Protein AF-A0A327J481-F1 (afdb_monomer)

Secondary structure (DSSP, 8-state):
-HHHHHHHHHHHHHHHHHHHHHHHHHHTT-HHHHHHHHHHHHHHHHHHHHHHTTSPPPHHHHHHHHHHHHHHHHHHHHHHHHHHHHHHHHHHHHHHHHHHHHHHHHHSS--S-----------

Radius of gyration: 28.64 Å; Cα contacts (8 Å, |Δi|>4): 58; chains: 1; bounding box: 60×26×95 Å

Foldseek 3Di:
DVVLLVVLVVLLVVLLVLLVVLQVCVVVVVVVVSVVSVVVSVVSVVVSVVSPVPDDDDPVSVVVVVVSVVSSVVSVVVSVVSVVVVVVVVVVVVVVVVVVVVVCVVVVPDPPPPPDPPPPDDD

Solvent-accessible surface area (backbone atoms only — not comparable to full-atom values): 7007 Å² total; per-residue (Å²): 112,69,71,60,54,53,50,46,55,49,46,54,52,48,43,39,52,41,53,54,49,28,43,55,23,54,76,67,70,37,55,69,60,22,51,52,39,50,56,51,37,53,54,46,52,52,50,43,54,57,56,56,73,71,56,88,74,53,74,69,55,48,56,58,49,46,55,56,50,53,53,33,53,53,52,50,53,52,43,52,50,54,53,49,54,52,50,52,52,50,52,51,53,52,52,51,50,53,53,49,49,55,50,50,59,63,71,70,65,74,87,64,82,76,77,75,78,75,79,84,82,80,133

Sequence (123 aa):
MTKQFDQLKMLYKQVLATSVEVKKFIEKENYDEALSRETHKAQLISKINIVKNSFDLTDFEQSTLRKIVEDIQKQEMENISTVKDLKDDTALKLKALKAKSKITNKYSGDTEPQEGSILDFNE

Nearest PDB structures (foldseek):
  5gna-assembly1_A  TM=8.361E-01  e=3.978E-01  Salmonella enterica subsp. enterica serovar Typhimurium str. LT2
  3a7m-assembly1_A  TM=7.358E-01  e=2.588E-01  Salmonella enterica subsp. enterica serovar Typhimurium
  6ch2-assembly2_E  TM=7.623E-01  e=4.498E-01  Salmonella enterica subsp. enterica serovar Typhimurium str. LT2
  6ch2-assembly1_D  TM=7.711E-01  e=6.502E-01  Salmonella enterica subsp. enterica serovar Typhimurium str. LT2
  2mey-assembly1_A  TM=5.513E-01  e=5.934E+00  Blomia tropicalis

pLDDT: mean 86.48, std 15.71, range [39.88, 97.25]

Mean predicted aligned error: 9.54 Å

Structure (mmCIF, N/CA/C/O backbone):
data_AF-A0A327J481-F1
#
_entry.id   AF-A0A327J481-F1
#
loop_
_atom_site.group_PDB
_atom_site.id
_atom_site.type_symbol
_atom_site.label_atom_id
_atom_site.label_alt_id
_atom_site.label_comp_id
_atom_site.label_asym_id
_atom_site.label_entity_id
_atom_site.label_seq_id
_atom_site.pdbx_PDB_ins_code
_atom_site.Cartn_x
_atom_site.Cartn_y
_atom_site.Cartn_z
_atom_site.occupancy
_atom_site.B_iso_or_equiv
_atom_site.auth_seq_id
_atom_site.auth_comp_id
_atom_site.auth_asym_id
_atom_site.auth_atom_id
_atom_site.pdbx_PDB_model_num
ATOM 1 N N . MET A 1 1 ? -18.072 -2.595 25.364 1.00 56.34 1 MET A N 1
ATOM 2 C CA . MET A 1 1 ? -18.061 -1.844 24.093 1.00 56.34 1 MET A CA 1
ATOM 3 C C . MET A 1 1 ? -16.727 -1.152 23.823 1.00 56.34 1 MET A C 1
ATOM 5 O O . MET A 1 1 ? -16.130 -1.471 22.807 1.00 56.34 1 MET A O 1
ATOM 9 N N . THR A 1 2 ? -16.175 -0.331 24.728 1.00 65.25 2 THR A N 1
ATOM 10 C CA . THR A 1 2 ? -14.902 0.408 24.508 1.00 65.25 2 THR A CA 1
ATOM 11 C C . THR A 1 2 ? -13.724 -0.459 24.046 1.00 65.25 2 THR A C 1
ATOM 13 O O . THR A 1 2 ? -13.054 -0.110 23.084 1.00 65.25 2 THR A O 1
ATOM 16 N N . LYS A 1 3 ? -13.528 -1.648 24.633 1.00 84.12 3 LYS A N 1
ATOM 17 C CA . LYS A 1 3 ? -12.407 -2.539 24.268 1.00 84.12 3 LYS A CA 1
ATOM 18 C C . LYS A 1 3 ? -12.423 -3.016 22.806 1.00 84.12 3 LYS A C 1
ATOM 20 O O . LYS A 1 3 ? -11.359 -3.147 22.211 1.00 84.12 3 LYS A O 1
ATOM 25 N N . GLN A 1 4 ? -13.600 -3.284 22.234 1.00 87.81 4 GLN A N 1
ATOM 26 C CA . GLN A 1 4 ? -13.720 -3.755 20.845 1.00 87.81 4 GLN A CA 1
ATOM 27 C C . GLN A 1 4 ? -13.465 -2.616 19.856 1.00 87.81 4 GLN A C 1
ATOM 29 O O . GLN A 1 4 ? -12.744 -2.798 18.876 1.00 87.81 4 GLN A O 1
ATOM 34 N N . PHE A 1 5 ? -13.991 -1.424 20.149 1.00 90.75 5 PHE A N 1
ATOM 35 C CA . PHE A 1 5 ? -13.718 -0.229 19.360 1.00 90.75 5 PHE A CA 1
ATOM 36 C C . PHE A 1 5 ? -12.237 0.173 19.412 1.00 90.75 5 PHE A C 1
ATOM 38 O O . PHE A 1 5 ? -11.637 0.438 18.370 1.00 90.75 5 PHE A O 1
ATOM 45 N N . ASP A 1 6 ? -11.614 0.139 20.593 1.00 91.25 6 ASP A N 1
ATOM 46 C CA . ASP A 1 6 ? -10.183 0.417 20.753 1.00 91.25 6 ASP A CA 1
ATOM 47 C C . ASP A 1 6 ? -9.321 -0.580 19.969 1.00 91.25 6 ASP A C 1
ATOM 49 O O . ASP A 1 6 ? -8.372 -0.185 19.286 1.00 91.25 6 ASP A O 1
ATOM 53 N N . GLN A 1 7 ? -9.686 -1.866 19.999 1.00 92.81 7 GLN A N 1
ATOM 54 C CA . GLN A 1 7 ? -9.032 -2.898 19.199 1.00 92.81 7 GLN A CA 1
ATOM 55 C C . GLN A 1 7 ? -9.183 -2.630 17.697 1.00 92.81 7 GLN A C 1
ATOM 57 O O . GLN A 1 7 ? -8.202 -2.708 16.957 1.00 92.81 7 GLN A O 1
ATOM 62 N N . LEU A 1 8 ? -10.385 -2.279 17.237 1.00 93.62 8 LEU A N 1
ATOM 63 C CA . LEU A 1 8 ? -10.635 -1.956 15.834 1.00 93.62 8 LEU A CA 1
ATOM 64 C C . LEU A 1 8 ? -9.797 -0.750 15.391 1.00 93.62 8 LEU A C 1
ATOM 66 O O . LEU A 1 8 ? -9.104 -0.802 14.376 1.00 93.62 8 LEU A O 1
ATOM 70 N N . LYS A 1 9 ? -9.782 0.313 16.198 1.00 94.12 9 LYS A N 1
ATOM 71 C CA . LYS A 1 9 ? -8.972 1.514 15.969 1.00 94.12 9 LYS A CA 1
ATOM 72 C C . LYS A 1 9 ? -7.477 1.196 15.910 1.00 94.12 9 LYS A C 1
ATOM 74 O O . LYS A 1 9 ? -6.769 1.750 15.069 1.00 94.12 9 LYS A O 1
ATOM 79 N N . MET A 1 10 ? -6.992 0.309 16.777 1.00 95.44 10 MET A N 1
ATOM 80 C CA . MET A 1 10 ? -5.606 -0.156 16.757 1.00 95.44 10 MET A CA 1
ATOM 81 C C . MET A 1 10 ? -5.280 -0.899 15.457 1.00 95.44 10 MET A C 1
ATOM 83 O O . MET A 1 10 ? -4.259 -0.602 14.842 1.00 95.44 10 MET A O 1
ATOM 87 N N . LEU A 1 11 ? -6.157 -1.798 15.000 1.00 96.19 11 LEU A N 1
ATOM 88 C CA . LEU A 1 11 ? -5.966 -2.525 13.741 1.00 96.19 11 LEU A CA 1
ATOM 89 C C . LEU A 1 11 ? -5.910 -1.578 12.533 1.00 96.19 11 LEU A C 1
ATOM 91 O O . LEU A 1 11 ? -5.020 -1.713 11.697 1.00 96.19 11 LEU A O 1
ATOM 95 N N . TYR A 1 12 ? -6.793 -0.577 12.459 1.00 96.38 12 TYR A N 1
ATOM 96 C CA . TYR A 1 12 ? -6.738 0.434 11.395 1.00 96.38 12 TYR A CA 1
ATOM 97 C C . TYR A 1 12 ? -5.426 1.231 11.416 1.00 96.38 12 TYR A C 1
ATOM 99 O O . TYR A 1 12 ? -4.807 1.438 10.374 1.00 96.38 12 TYR A O 1
ATOM 107 N N . LYS A 1 13 ? -4.946 1.632 12.599 1.00 95.94 13 LYS A N 1
ATOM 108 C CA . LYS A 1 13 ? -3.640 2.301 12.724 1.00 95.94 13 LYS A CA 1
ATOM 109 C C . LYS A 1 13 ? -2.477 1.406 12.294 1.00 95.94 13 LYS A C 1
ATOM 111 O O . LYS A 1 13 ? -1.523 1.909 11.709 1.00 95.94 13 LYS A O 1
ATOM 116 N N . GLN A 1 14 ? -2.549 0.104 12.567 1.00 96.94 14 GLN A N 1
ATOM 117 C CA . GLN A 1 14 ? -1.549 -0.855 12.094 1.00 96.94 14 GLN A CA 1
ATOM 118 C C . GLN A 1 14 ? -1.556 -0.958 10.568 1.00 96.94 14 GLN A C 1
ATOM 120 O O . GLN A 1 14 ? -0.487 -0.911 9.976 1.00 96.94 14 GLN A O 1
ATOM 125 N N . VAL A 1 15 ? -2.731 -1.005 9.929 1.0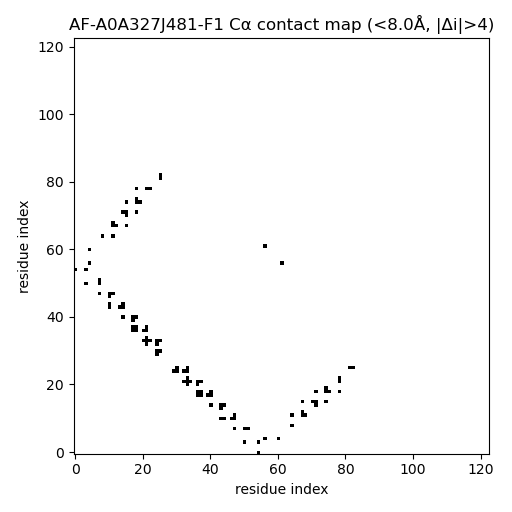0 97.25 15 VAL A N 1
ATOM 126 C CA . VAL A 1 15 ? -2.836 -0.979 8.457 1.00 97.25 15 VAL A CA 1
ATOM 127 C C . VAL A 1 15 ? -2.162 0.265 7.883 1.00 97.25 15 VAL A C 1
ATOM 129 O O . VAL A 1 15 ? -1.362 0.145 6.958 1.00 97.25 15 VAL A O 1
ATOM 132 N N . LEU A 1 16 ? -2.428 1.443 8.457 1.00 97.00 16 LEU A N 1
ATOM 133 C CA . LEU A 1 16 ? -1.779 2.684 8.032 1.00 97.00 16 LEU A CA 1
ATOM 134 C C . LEU A 1 16 ? -0.254 2.614 8.192 1.00 97.00 16 LEU A C 1
ATOM 136 O O . LEU A 1 16 ? 0.480 2.946 7.266 1.00 97.00 16 LEU A O 1
ATOM 140 N N . ALA A 1 17 ? 0.233 2.147 9.344 1.00 96.81 17 ALA A N 1
ATOM 141 C CA . ALA A 1 17 ? 1.666 2.006 9.591 1.00 96.81 17 ALA A CA 1
ATOM 142 C C . ALA A 1 17 ? 2.327 1.040 8.593 1.00 96.81 17 ALA A C 1
ATOM 144 O O . ALA A 1 17 ? 3.359 1.375 8.016 1.00 96.81 17 ALA A O 1
ATOM 145 N N . THR A 1 18 ? 1.705 -0.113 8.326 1.00 96.12 18 THR A N 1
ATOM 146 C CA . THR A 1 18 ? 2.185 -1.074 7.324 1.00 96.12 18 THR A CA 1
ATOM 147 C C . THR A 1 18 ? 2.169 -0.475 5.917 1.00 96.12 18 THR A C 1
ATOM 149 O O . THR A 1 18 ? 3.108 -0.692 5.161 1.00 96.12 18 THR A O 1
ATOM 152 N N . SER A 1 19 ? 1.167 0.335 5.568 1.00 95.81 19 SER A N 1
ATOM 153 C CA . SER A 1 19 ? 1.119 1.046 4.281 1.00 95.81 19 SER A CA 1
ATOM 154 C C . SER A 1 19 ? 2.285 2.033 4.108 1.00 95.81 19 SER A C 1
ATOM 156 O O . SER A 1 19 ? 2.916 2.089 3.050 1.00 95.81 19 SER A O 1
ATOM 158 N N . VAL A 1 20 ? 2.644 2.761 5.171 1.00 96.88 20 VAL A N 1
ATOM 159 C CA . VAL A 1 20 ? 3.831 3.634 5.193 1.00 96.88 20 VAL A CA 1
ATOM 160 C C . VAL A 1 20 ? 5.130 2.822 5.099 1.00 96.88 20 VAL A C 1
ATOM 162 O O . VAL A 1 20 ? 6.079 3.248 4.442 1.00 96.88 20 VAL A O 1
ATOM 165 N N . GLU A 1 21 ? 5.205 1.654 5.743 1.00 96.00 21 GLU A N 1
ATOM 166 C CA . GLU A 1 21 ? 6.358 0.749 5.623 1.00 96.00 21 GLU A CA 1
ATOM 167 C C . GLU A 1 21 ? 6.538 0.237 4.192 1.00 96.00 21 GLU A C 1
ATOM 169 O O . GLU A 1 21 ? 7.660 0.255 3.688 1.00 96.00 21 GLU A O 1
ATOM 174 N N . VAL A 1 22 ? 5.450 -0.151 3.518 1.00 96.00 22 VAL A N 1
ATOM 175 C CA . VAL A 1 22 ? 5.481 -0.577 2.110 1.00 96.00 22 VAL A CA 1
ATOM 176 C C . VAL A 1 22 ? 6.111 0.505 1.238 1.00 96.00 22 VAL A C 1
ATOM 178 O O . VAL A 1 22 ? 7.034 0.204 0.482 1.00 96.00 22 VAL A O 1
ATOM 181 N N . LYS A 1 23 ? 5.705 1.772 1.404 1.00 94.75 23 LYS A N 1
ATOM 182 C CA . LYS A 1 23 ? 6.316 2.901 0.685 1.00 94.75 23 LYS A CA 1
ATOM 183 C C . LYS A 1 23 ? 7.828 2.962 0.887 1.00 94.75 23 LYS A C 1
ATOM 185 O O . LYS A 1 23 ? 8.581 3.024 -0.078 1.00 94.75 23 LYS A O 1
ATOM 190 N N . LYS A 1 24 ? 8.279 2.873 2.142 1.00 95.50 24 LYS A N 1
ATOM 191 C CA . LYS A 1 24 ? 9.710 2.907 2.483 1.00 95.50 24 LYS A CA 1
ATOM 192 C C . LYS A 1 24 ? 10.488 1.748 1.863 1.00 95.50 24 LYS A C 1
ATOM 194 O O . LYS A 1 24 ? 11.658 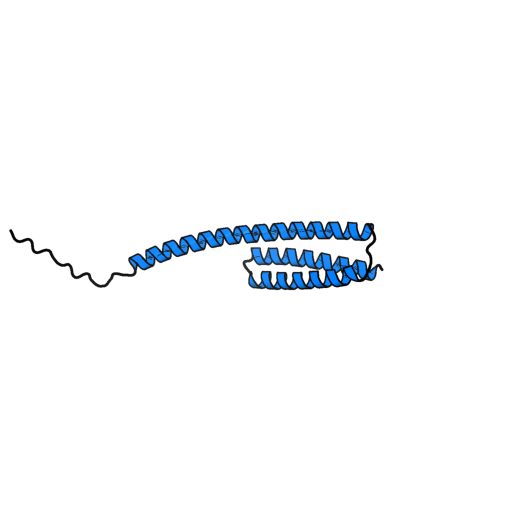1.921 1.537 1.00 95.50 24 LYS A O 1
ATOM 199 N N . PHE A 1 25 ? 9.888 0.564 1.741 1.00 96.75 25 PHE A N 1
ATOM 200 C CA . PHE A 1 25 ? 10.539 -0.574 1.089 1.00 96.75 25 PHE A CA 1
ATOM 201 C C . PHE A 1 25 ? 10.591 -0.418 -0.431 1.00 96.75 25 PHE A C 1
ATOM 203 O O . PHE A 1 25 ? 11.627 -0.725 -1.017 1.00 96.75 25 PHE A O 1
ATOM 210 N N . ILE A 1 26 ? 9.545 0.142 -1.048 1.00 93.44 26 ILE A N 1
ATOM 211 C CA . ILE A 1 26 ? 9.537 0.504 -2.473 1.00 93.44 26 ILE A CA 1
ATOM 212 C C . ILE A 1 26 ? 10.640 1.528 -2.777 1.00 93.44 26 ILE A C 1
ATOM 214 O O . ILE A 1 26 ? 11.409 1.332 -3.713 1.00 93.44 26 ILE A O 1
ATOM 218 N N . GLU A 1 27 ? 10.761 2.582 -1.965 1.00 92.62 27 GLU A N 1
ATOM 219 C CA . GLU A 1 27 ? 11.800 3.619 -2.108 1.00 92.62 27 GLU A CA 1
ATOM 220 C C . GLU A 1 27 ? 13.225 3.067 -1.942 1.00 9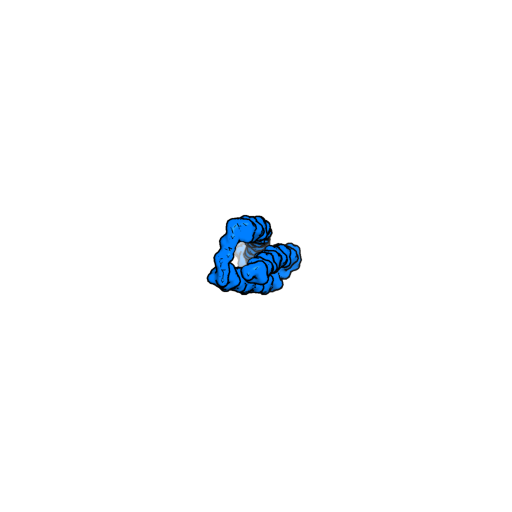2.62 27 GLU A C 1
ATOM 222 O O . GLU A 1 27 ? 14.173 3.611 -2.501 1.00 92.62 27 GLU A O 1
ATOM 227 N N . LYS A 1 28 ? 13.383 1.979 -1.182 1.00 95.44 28 LYS A N 1
ATOM 228 C CA . LYS A 1 28 ? 14.656 1.265 -0.999 1.00 95.44 28 LYS A CA 1
ATOM 229 C C . LYS A 1 28 ? 14.891 0.162 -2.035 1.00 95.44 28 LYS A C 1
ATOM 231 O O . LYS A 1 28 ? 15.839 -0.601 -1.873 1.00 95.44 28 LYS A O 1
ATOM 236 N N . GLU A 1 29 ? 14.008 0.029 -3.025 1.00 93.12 29 GLU A N 1
ATOM 237 C CA . GLU A 1 29 ? 14.017 -1.043 -4.032 1.00 93.12 29 GLU A CA 1
ATOM 238 C C . GLU A 1 29 ? 13.981 -2.467 -3.431 1.00 93.12 29 GLU A C 1
ATOM 240 O O . GLU A 1 29 ? 14.309 -3.451 -4.092 1.00 93.12 29 GLU A O 1
ATOM 245 N N . ASN A 1 30 ? 13.544 -2.612 -2.173 1.00 96.06 30 ASN A N 1
ATOM 246 C CA . ASN A 1 30 ? 13.382 -3.908 -1.516 1.00 96.06 30 ASN A CA 1
ATOM 247 C C . ASN A 1 30 ? 11.957 -4.431 -1.740 1.00 96.06 30 ASN A C 1
ATOM 249 O O . ASN A 1 30 ? 11.089 -4.357 -0.865 1.00 96.06 30 ASN A O 1
ATOM 253 N N . TYR A 1 31 ? 11.709 -4.926 -2.951 1.00 93.94 31 TYR A N 1
ATOM 254 C CA . TYR A 1 31 ? 10.374 -5.344 -3.379 1.00 93.94 31 TYR A CA 1
ATOM 255 C C . TYR A 1 31 ? 9.878 -6.621 -2.687 1.00 93.94 31 TYR A C 1
ATOM 257 O O . TYR A 1 31 ? 8.674 -6.754 -2.470 1.00 93.94 31 TYR A O 1
ATOM 265 N N . ASP A 1 32 ? 10.779 -7.519 -2.281 1.00 95.44 32 ASP A N 1
ATOM 266 C CA . ASP A 1 32 ? 10.414 -8.737 -1.544 1.00 95.44 32 ASP A CA 1
ATOM 267 C C . ASP A 1 32 ? 9.815 -8.394 -0.177 1.00 95.44 32 ASP A C 1
ATOM 269 O O . ASP A 1 32 ? 8.746 -8.888 0.196 1.00 95.44 32 ASP A O 1
ATOM 273 N N . GLU A 1 33 ? 10.455 -7.479 0.556 1.00 95.44 33 GLU A N 1
ATOM 274 C CA . GLU A 1 33 ? 9.928 -7.028 1.841 1.00 95.44 33 GLU A CA 1
ATOM 275 C C . GLU A 1 33 ? 8.652 -6.193 1.650 1.00 95.44 33 GLU A C 1
ATOM 277 O O . GLU A 1 33 ? 7.706 -6.345 2.421 1.00 95.44 33 GLU A O 1
ATOM 282 N N . ALA A 1 34 ? 8.555 -5.385 0.586 1.00 95.56 34 ALA A N 1
ATOM 283 C CA . ALA A 1 34 ? 7.315 -4.677 0.254 1.00 95.56 34 ALA A CA 1
ATOM 284 C C . ALA A 1 34 ? 6.135 -5.650 0.036 1.00 95.56 34 ALA A C 1
ATOM 286 O O . ALA A 1 34 ? 5.055 -5.443 0.591 1.00 95.56 34 ALA A O 1
ATOM 287 N N . LEU A 1 35 ? 6.345 -6.751 -0.697 1.00 95.19 35 LEU A N 1
ATOM 288 C CA . LEU A 1 35 ? 5.338 -7.799 -0.921 1.00 95.19 35 LEU A CA 1
ATOM 289 C C . LEU A 1 35 ? 4.964 -8.547 0.367 1.00 95.19 35 LEU A C 1
ATOM 291 O O . LEU A 1 35 ? 3.786 -8.838 0.609 1.00 95.19 35 LEU A O 1
ATOM 295 N N . SER A 1 36 ? 5.950 -8.836 1.218 1.00 96.31 36 SER A N 1
ATOM 296 C CA . SER A 1 36 ? 5.726 -9.432 2.541 1.00 96.31 36 SER A CA 1
ATOM 297 C C . SER A 1 36 ? 4.813 -8.545 3.400 1.00 96.31 36 SER A C 1
ATOM 299 O O . SER A 1 36 ? 3.823 -9.013 3.977 1.00 96.31 36 SER A O 1
ATOM 301 N N . ARG A 1 37 ? 5.071 -7.231 3.414 1.00 96.06 37 ARG A N 1
ATOM 302 C CA . ARG A 1 37 ? 4.261 -6.247 4.150 1.00 96.06 37 ARG A CA 1
ATOM 303 C C . ARG A 1 37 ? 2.862 -6.083 3.569 1.00 96.06 37 ARG A C 1
ATOM 305 O O . ARG A 1 37 ? 1.909 -6.008 4.341 1.00 96.06 37 ARG A O 1
ATOM 312 N N . GLU A 1 38 ? 2.706 -6.110 2.248 1.00 93.50 38 GLU A N 1
ATOM 313 C CA . GLU A 1 38 ? 1.384 -6.135 1.604 1.00 93.50 38 GLU A CA 1
ATOM 314 C C . GLU A 1 38 ? 0.563 -7.360 2.020 1.00 93.50 38 GLU A C 1
ATOM 316 O O . GLU A 1 38 ? -0.610 -7.250 2.388 1.00 93.50 38 GLU A O 1
ATOM 321 N N . THR A 1 39 ? 1.198 -8.532 2.065 1.00 95.69 39 THR A N 1
ATOM 322 C CA . THR A 1 39 ? 0.548 -9.763 2.532 1.00 95.69 39 THR A CA 1
ATOM 323 C C . THR A 1 39 ? 0.110 -9.632 3.992 1.00 95.69 39 THR A C 1
ATOM 325 O O . THR A 1 39 ? -1.016 -9.990 4.349 1.00 95.69 39 THR A O 1
ATOM 328 N N . HIS A 1 40 ? 0.962 -9.060 4.847 1.00 95.38 40 HIS A N 1
ATOM 329 C CA . HIS A 1 40 ? 0.604 -8.781 6.236 1.00 95.38 40 HIS A CA 1
ATOM 330 C C . HIS A 1 40 ? -0.561 -7.783 6.350 1.00 95.38 40 HIS A C 1
ATOM 332 O O . HIS A 1 40 ? -1.487 -7.991 7.138 1.00 95.38 40 HIS A O 1
ATOM 338 N N . LYS A 1 41 ? -0.577 -6.737 5.517 1.00 95.81 41 LYS A N 1
ATOM 339 C CA . LYS A 1 41 ? -1.661 -5.749 5.458 1.00 95.81 41 LYS A CA 1
ATOM 340 C C . LYS A 1 41 ? -3.002 -6.404 5.114 1.00 95.81 41 LYS A C 1
ATOM 342 O O . LYS A 1 41 ? -4.004 -6.123 5.773 1.00 95.81 41 LYS A O 1
ATOM 347 N N . ALA A 1 42 ? -3.025 -7.348 4.171 1.00 95.19 42 ALA A N 1
ATOM 348 C CA . ALA A 1 42 ? -4.225 -8.121 3.844 1.00 95.19 42 ALA A CA 1
ATOM 349 C C . ALA A 1 42 ? -4.743 -8.945 5.042 1.00 95.19 42 ALA A C 1
ATOM 351 O O . ALA A 1 42 ? -5.952 -9.003 5.291 1.00 95.19 42 ALA A O 1
ATOM 352 N N . GLN A 1 43 ? -3.843 -9.525 5.845 1.00 96.06 43 GLN A N 1
ATOM 353 C CA . GLN A 1 43 ? -4.220 -10.227 7.079 1.00 96.06 43 GLN A CA 1
ATOM 354 C C . GLN A 1 43 ? -4.831 -9.276 8.119 1.00 96.06 43 GLN A C 1
ATOM 356 O O . GLN A 1 43 ? -5.804 -9.638 8.784 1.00 96.06 43 GLN A O 1
ATOM 361 N N . LEU A 1 44 ? -4.291 -8.062 8.263 1.00 96.38 44 LEU A N 1
ATOM 362 C CA . LEU A 1 44 ? -4.850 -7.042 9.157 1.00 96.38 44 LEU A CA 1
ATOM 363 C C . LEU A 1 44 ? -6.256 -6.618 8.715 1.00 96.38 44 LEU A C 1
ATOM 365 O O . LEU A 1 44 ? -7.153 -6.547 9.551 1.00 96.38 44 LEU A O 1
ATOM 369 N N . ILE A 1 45 ? -6.479 -6.422 7.413 1.00 94.88 45 ILE A N 1
ATOM 370 C CA . ILE A 1 45 ? -7.804 -6.100 6.856 1.00 94.88 45 ILE A CA 1
ATOM 371 C C . ILE A 1 45 ? -8.809 -7.226 7.132 1.00 94.88 45 ILE A C 1
ATOM 373 O O . ILE A 1 45 ? -9.941 -6.965 7.538 1.00 94.88 45 ILE A O 1
ATOM 377 N N . SER A 1 46 ? -8.394 -8.486 6.989 1.00 95.06 46 SER A N 1
ATOM 378 C CA . SER A 1 46 ? -9.241 -9.631 7.342 1.00 95.06 46 SER A CA 1
ATOM 379 C C . SER A 1 46 ? -9.652 -9.604 8.823 1.00 95.06 46 SER A C 1
ATOM 381 O O . SER A 1 46 ? -10.834 -9.729 9.149 1.00 95.06 46 SER A O 1
ATOM 383 N N . LYS A 1 47 ? -8.705 -9.323 9.731 1.00 94.38 47 LYS A N 1
ATOM 384 C CA . LYS A 1 47 ? -8.992 -9.157 11.169 1.00 94.38 47 LYS A CA 1
ATOM 385 C C . LYS A 1 47 ? -9.941 -7.989 11.443 1.00 94.38 47 LYS A C 1
ATOM 387 O O . LYS A 1 47 ? -10.837 -8.128 12.271 1.00 94.38 47 LYS A O 1
ATOM 392 N N . ILE A 1 48 ? -9.772 -6.863 10.745 1.00 94.56 48 ILE A N 1
ATOM 393 C CA . ILE A 1 48 ? -10.673 -5.704 10.835 1.00 94.56 48 ILE A CA 1
ATOM 394 C C . ILE A 1 48 ? -12.102 -6.116 10.492 1.00 94.56 48 ILE A C 1
ATOM 396 O O . ILE A 1 48 ? -13.008 -5.791 11.252 1.00 94.56 48 ILE A O 1
ATOM 400 N N . ASN A 1 49 ? -12.307 -6.858 9.401 1.00 92.75 49 ASN A N 1
ATOM 401 C CA . ASN A 1 49 ? -13.642 -7.297 8.989 1.00 92.75 49 ASN A CA 1
ATOM 402 C C . ASN A 1 49 ? -14.307 -8.189 10.045 1.00 92.75 49 ASN A C 1
ATOM 404 O O . ASN A 1 49 ? -15.479 -7.997 10.357 1.00 92.75 49 ASN A O 1
ATOM 408 N N . ILE A 1 50 ? -13.553 -9.116 10.644 1.00 92.25 50 ILE A N 1
ATOM 409 C CA . ILE A 1 50 ? -14.057 -9.981 11.722 1.00 92.25 50 ILE A CA 1
ATOM 410 C C . ILE A 1 50 ? -14.482 -9.143 12.933 1.00 92.25 50 ILE A C 1
ATOM 412 O O . ILE A 1 50 ? -15.591 -9.298 13.438 1.00 92.25 50 ILE A O 1
ATOM 416 N N . VAL A 1 51 ? -13.613 -8.236 13.389 1.00 91.12 51 VAL A N 1
ATOM 417 C CA . VAL A 1 51 ? -13.883 -7.413 14.576 1.00 91.12 51 VAL A CA 1
ATOM 418 C C . VAL A 1 51 ? -15.042 -6.453 14.318 1.00 91.12 51 VAL A C 1
ATOM 420 O O . VAL A 1 51 ? -15.945 -6.365 15.144 1.00 91.12 51 VAL A O 1
ATOM 423 N N . LYS A 1 52 ? -15.073 -5.791 13.159 1.00 89.94 52 LYS A N 1
ATOM 424 C CA . LYS A 1 52 ? -16.140 -4.863 12.765 1.00 89.94 52 LYS A CA 1
ATOM 425 C C . LYS A 1 52 ? -17.515 -5.534 12.702 1.00 89.94 52 LYS A C 1
ATOM 427 O O . LYS A 1 52 ? -18.496 -4.902 13.053 1.00 89.94 52 LYS A O 1
ATOM 432 N N . ASN A 1 53 ? -17.587 -6.802 12.302 1.00 90.19 53 ASN A N 1
ATOM 433 C CA . ASN A 1 53 ? -18.848 -7.547 12.254 1.00 90.19 53 ASN A CA 1
ATOM 434 C C . ASN A 1 53 ? -19.299 -8.076 13.629 1.00 90.19 53 ASN A C 1
ATOM 436 O O . ASN A 1 53 ? -20.370 -8.668 13.727 1.00 90.19 53 ASN A O 1
ATOM 440 N N . SER A 1 54 ? -18.489 -7.913 14.683 1.00 89.69 54 SER A N 1
ATOM 441 C CA . SER A 1 54 ? -18.790 -8.446 16.021 1.00 89.69 54 SER A CA 1
ATOM 442 C C . SER A 1 54 ? -19.542 -7.472 16.935 1.00 89.69 54 SER A C 1
ATOM 444 O O . SER A 1 54 ? -19.916 -7.853 18.045 1.00 89.69 54 SER A O 1
ATOM 446 N N . PHE A 1 55 ? -19.736 -6.221 16.508 1.00 88.44 55 PHE A N 1
ATOM 447 C CA . PHE A 1 55 ? -20.451 -5.196 17.267 1.00 88.44 55 PHE A CA 1
ATOM 448 C C . PHE A 1 55 ? -20.904 -4.047 16.363 1.00 88.44 55 PHE A C 1
ATOM 450 O O . PHE A 1 55 ? -20.289 -3.776 15.332 1.00 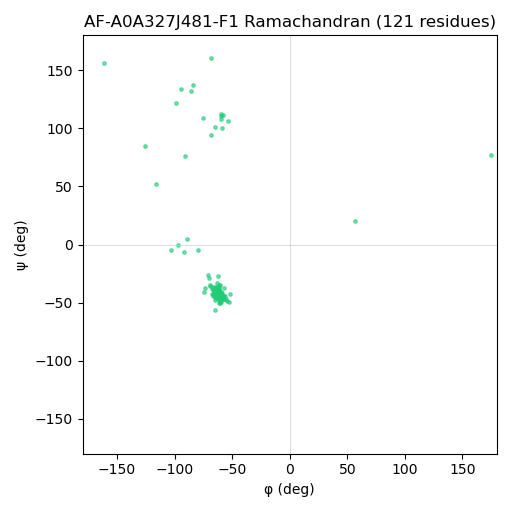88.44 55 PHE A O 1
ATOM 457 N N . ASP A 1 56 ? -21.942 -3.336 16.793 1.00 89.62 56 ASP A N 1
ATOM 458 C CA . ASP A 1 56 ? -22.413 -2.131 16.121 1.00 89.62 56 ASP A CA 1
ATOM 459 C C . ASP A 1 56 ? -21.619 -0.904 16.576 1.00 89.62 56 ASP A C 1
ATOM 461 O O . ASP A 1 56 ? -21.339 -0.717 17.762 1.00 89.62 56 ASP A O 1
ATOM 465 N N . LEU A 1 57 ? -21.262 -0.057 15.613 1.00 88.62 57 LEU A N 1
ATOM 466 C CA . LEU A 1 57 ? -20.53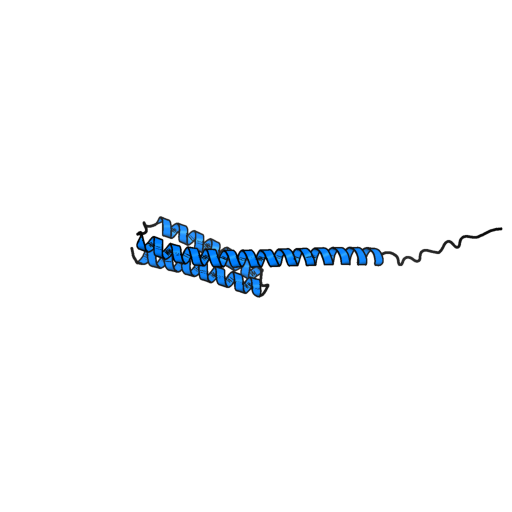9 1.190 15.845 1.00 88.62 57 LEU A CA 1
ATOM 467 C C . LEU A 1 57 ? -21.518 2.355 15.970 1.00 88.62 57 LEU A C 1
ATOM 469 O O . LEU A 1 57 ? -22.374 2.539 15.103 1.00 88.62 57 LEU A O 1
ATOM 473 N N . THR A 1 58 ? -21.317 3.199 16.977 1.00 90.69 58 THR A N 1
ATOM 474 C CA . THR A 1 58 ? -22.006 4.493 17.094 1.00 90.69 58 THR A CA 1
ATOM 475 C C . THR A 1 58 ? -21.556 5.476 16.005 1.00 90.69 58 THR A C 1
ATOM 477 O O . THR A 1 58 ? -20.459 5.354 15.455 1.00 90.69 58 THR A O 1
ATOM 480 N N . ASP A 1 59 ? -22.351 6.514 15.728 1.00 91.19 59 ASP A N 1
ATOM 481 C CA . ASP A 1 59 ? -22.013 7.534 14.718 1.00 91.19 59 ASP A CA 1
ATOM 482 C C . ASP A 1 59 ? -20.661 8.217 14.988 1.00 91.19 59 ASP A C 1
ATOM 484 O O . ASP A 1 59 ? -19.875 8.480 14.072 1.00 91.19 59 ASP A O 1
ATOM 488 N N . PHE A 1 60 ? -20.350 8.464 16.265 1.00 90.06 60 PHE A N 1
ATOM 489 C CA . PHE A 1 60 ? -19.070 9.037 16.681 1.00 90.06 60 PHE A CA 1
ATOM 490 C C . PHE A 1 60 ? -17.887 8.104 16.369 1.00 90.06 60 PHE A C 1
ATOM 492 O O . PHE A 1 60 ? -16.846 8.539 15.861 1.00 90.06 60 PHE A O 1
ATOM 499 N N . GLU A 1 61 ? -18.045 6.812 16.650 1.00 90.50 61 GLU A N 1
ATOM 500 C CA . GLU A 1 61 ? -17.037 5.786 16.383 1.00 90.50 61 GLU A CA 1
ATOM 501 C C . GLU A 1 61 ? -16.819 5.597 14.877 1.00 90.50 61 GLU A C 1
ATOM 503 O O . GLU A 1 61 ? -15.674 5.563 14.420 1.00 90.50 61 GLU A O 1
ATOM 508 N N . GLN A 1 62 ? -17.898 5.570 14.089 1.00 90.38 62 GLN A N 1
ATOM 509 C CA . GLN A 1 62 ? -17.829 5.508 12.627 1.00 90.38 62 GLN A CA 1
ATOM 510 C C . GLN A 1 62 ? -17.105 6.724 12.039 1.00 90.38 62 GLN A C 1
ATOM 512 O O . GLN A 1 62 ? -16.211 6.564 11.207 1.00 90.38 62 GLN A O 1
ATOM 517 N N . SER A 1 63 ? -17.435 7.934 12.504 1.00 91.94 63 SER A N 1
ATOM 518 C CA . SER A 1 63 ? -16.765 9.176 12.092 1.00 91.94 63 SER A CA 1
ATOM 519 C C . SER A 1 63 ? -15.267 9.154 12.413 1.00 91.94 63 SER A C 1
ATOM 521 O O . SER A 1 63 ? -14.431 9.524 11.586 1.00 91.94 63 SER A O 1
ATOM 523 N N . THR A 1 64 ? -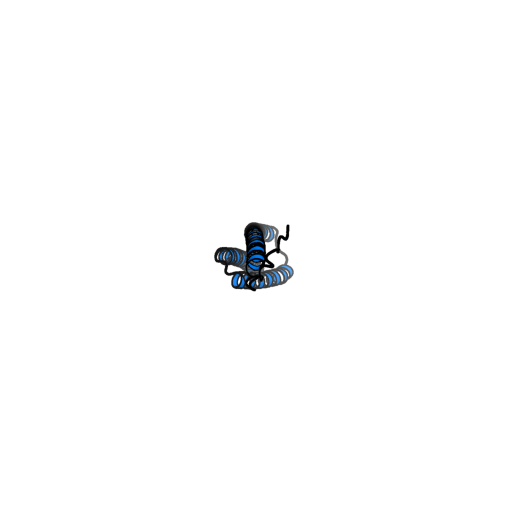14.903 8.643 13.590 1.00 90.62 64 THR A N 1
ATOM 524 C CA . THR A 1 64 ? -13.498 8.512 13.996 1.00 90.62 64 THR A CA 1
ATOM 525 C C . THR A 1 64 ? -12.733 7.531 13.108 1.00 90.62 64 THR A C 1
ATOM 527 O O . THR A 1 64 ? -11.601 7.816 12.717 1.00 90.62 64 THR A O 1
ATOM 530 N N . LEU A 1 65 ? -13.335 6.389 12.766 1.00 92.50 65 LEU A N 1
ATOM 531 C CA . LEU A 1 65 ? -12.722 5.411 11.865 1.00 92.50 65 LEU A CA 1
ATOM 532 C C . LEU A 1 65 ? -12.634 5.925 10.430 1.00 92.50 65 LEU A C 1
ATOM 534 O O . LEU A 1 65 ? -11.639 5.651 9.765 1.00 92.50 65 LEU A O 1
ATOM 538 N N . ARG A 1 66 ? -13.622 6.704 9.966 1.00 93.38 66 ARG A N 1
ATOM 539 C CA . ARG A 1 66 ? -13.617 7.292 8.619 1.00 93.38 66 ARG A CA 1
ATOM 540 C C . ARG A 1 66 ? -12.361 8.129 8.379 1.00 93.38 66 ARG A C 1
ATOM 542 O O . ARG A 1 66 ? -11.724 7.938 7.354 1.00 93.38 66 ARG A O 1
ATOM 549 N N . LYS A 1 67 ? -11.951 8.958 9.344 1.00 93.94 67 LYS A N 1
ATOM 550 C CA . LYS A 1 67 ? -10.709 9.747 9.233 1.00 93.94 67 LYS A CA 1
ATOM 551 C C . LYS A 1 67 ? -9.474 8.866 9.032 1.00 93.94 67 LYS A C 1
ATOM 553 O O . LYS A 1 67 ? -8.655 9.134 8.167 1.00 93.94 67 LYS A O 1
ATOM 558 N N . ILE A 1 68 ? -9.368 7.772 9.790 1.00 94.19 68 ILE A N 1
ATOM 559 C CA . ILE A 1 68 ? -8.235 6.842 9.657 1.00 94.19 68 ILE A CA 1
ATOM 560 C C . ILE A 1 68 ? -8.276 6.131 8.296 1.00 94.19 68 ILE A C 1
ATOM 562 O O . ILE A 1 68 ? -7.239 5.892 7.688 1.00 94.19 68 ILE A O 1
ATOM 566 N N . VAL A 1 69 ? -9.470 5.799 7.800 1.00 94.69 69 VAL A N 1
ATOM 567 C CA . VAL A 1 69 ? -9.649 5.207 6.468 1.00 94.69 69 VAL A CA 1
ATOM 568 C C . VAL A 1 69 ? -9.239 6.181 5.365 1.00 94.69 69 VAL A C 1
ATOM 570 O O . VAL A 1 69 ? -8.580 5.755 4.422 1.00 94.69 69 VAL A O 1
ATOM 573 N N . GLU A 1 70 ? -9.580 7.462 5.484 1.00 96.50 70 GLU A N 1
ATOM 574 C CA . GLU A 1 70 ? -9.149 8.507 4.546 1.00 96.50 70 GLU A CA 1
ATOM 575 C C . GLU A 1 70 ? -7.616 8.626 4.514 1.00 96.50 70 GLU A C 1
ATOM 577 O O . GLU A 1 70 ? -7.027 8.653 3.431 1.00 96.50 70 GLU A O 1
ATOM 582 N N . ASP A 1 71 ? -6.958 8.595 5.679 1.00 96.38 71 ASP A N 1
ATOM 583 C CA . ASP A 1 71 ? -5.491 8.596 5.771 1.00 96.38 71 ASP A CA 1
ATOM 584 C C . ASP A 1 71 ? -4.872 7.362 5.093 1.00 96.38 71 ASP A C 1
ATOM 586 O O . ASP A 1 71 ? -3.902 7.483 4.341 1.00 96.38 71 ASP A O 1
ATOM 590 N N . ILE A 1 72 ? -5.454 6.175 5.309 1.00 96.50 72 ILE A N 1
ATOM 591 C CA . ILE A 1 72 ? -5.027 4.937 4.637 1.00 96.50 72 ILE A CA 1
ATOM 592 C C . ILE A 1 72 ? -5.188 5.084 3.125 1.00 96.50 72 ILE A C 1
ATOM 594 O O . ILE A 1 72 ? -4.242 4.835 2.389 1.00 96.50 72 ILE A O 1
ATOM 598 N N . GLN A 1 73 ? -6.354 5.519 2.646 1.00 96.31 73 GLN A N 1
ATOM 599 C CA . GLN A 1 73 ? -6.617 5.672 1.214 1.00 96.31 73 GLN A CA 1
ATOM 600 C C . GLN A 1 73 ? -5.638 6.639 0.552 1.00 96.31 73 GLN A C 1
ATOM 602 O O . GLN A 1 73 ? -5.138 6.353 -0.536 1.00 96.31 73 GLN A O 1
ATOM 607 N N . LYS A 1 74 ? -5.326 7.756 1.215 1.00 97.19 74 LYS A N 1
ATOM 608 C CA . LYS A 1 74 ? -4.313 8.695 0.738 1.00 97.19 74 LYS A CA 1
ATOM 609 C C . LYS A 1 74 ? -2.947 8.018 0.606 1.00 97.19 74 LYS A C 1
ATOM 611 O O . LYS A 1 74 ? -2.324 8.131 -0.447 1.00 97.19 74 LYS A O 1
ATOM 616 N N . GLN A 1 75 ? -2.514 7.281 1.629 1.00 96.81 75 GLN A N 1
ATOM 617 C CA . GLN A 1 75 ? -1.234 6.573 1.604 1.00 96.81 75 GLN A CA 1
ATOM 618 C C . GLN A 1 75 ? -1.182 5.494 0.508 1.00 96.81 75 GLN A C 1
ATOM 620 O O . GLN A 1 75 ? -0.179 5.375 -0.193 1.00 96.81 75 GLN A O 1
ATOM 625 N N . GLU A 1 76 ? -2.267 4.744 0.308 1.00 95.75 76 GLU A N 1
ATOM 626 C CA . GLU A 1 76 ? -2.359 3.736 -0.754 1.00 95.75 76 GLU A CA 1
ATOM 627 C C . GLU A 1 76 ? -2.293 4.361 -2.151 1.00 95.75 76 GLU A C 1
ATOM 629 O O . GLU A 1 76 ? -1.613 3.833 -3.029 1.00 95.75 76 GLU A O 1
ATOM 634 N N . MET A 1 77 ? -2.952 5.504 -2.370 1.00 96.75 77 MET A N 1
ATOM 635 C CA . MET A 1 77 ? -2.863 6.218 -3.647 1.00 96.75 77 MET A CA 1
ATOM 636 C C . MET A 1 77 ? -1.435 6.677 -3.947 1.00 96.75 77 MET A C 1
ATOM 638 O O . MET A 1 77 ? -0.986 6.549 -5.087 1.00 96.75 77 MET A O 1
ATOM 642 N N . GLU A 1 78 ? -0.709 7.166 -2.938 1.00 95.69 78 GLU A N 1
ATOM 643 C CA . GLU A 1 78 ? 0.708 7.505 -3.089 1.00 95.69 78 GLU A CA 1
ATOM 644 C C . GLU A 1 78 ? 1.532 6.273 -3.482 1.00 95.69 78 GLU A C 1
ATOM 646 O O . GLU A 1 78 ? 2.270 6.324 -4.464 1.00 95.69 78 GLU A O 1
ATOM 651 N N . ASN A 1 79 ? 1.354 5.149 -2.779 1.00 94.44 79 ASN A N 1
ATOM 652 C CA . ASN A 1 79 ? 2.074 3.907 -3.067 1.00 94.44 79 ASN A CA 1
ATOM 653 C C . ASN A 1 79 ? 1.797 3.408 -4.494 1.00 94.44 79 ASN A C 1
ATOM 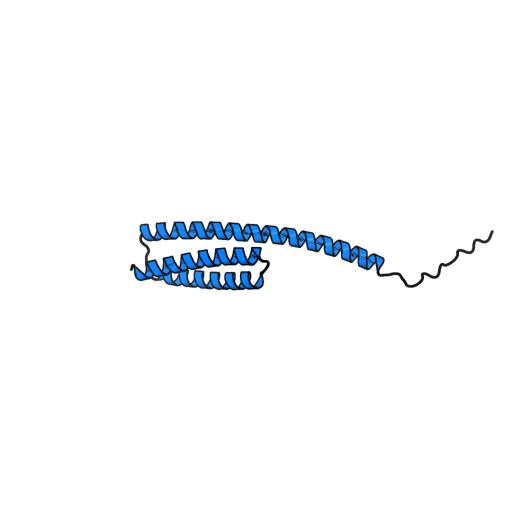655 O O . ASN A 1 79 ? 2.725 3.048 -5.219 1.00 94.44 79 ASN A O 1
ATOM 659 N N . ILE A 1 80 ? 0.530 3.423 -4.923 1.00 95.62 80 ILE A N 1
ATOM 660 C CA . ILE A 1 80 ? 0.124 3.026 -6.277 1.00 95.62 80 ILE A CA 1
ATOM 661 C C . ILE A 1 80 ? 0.780 3.926 -7.326 1.00 95.62 80 ILE A C 1
ATOM 663 O O . ILE A 1 80 ? 1.272 3.417 -8.334 1.00 95.62 80 ILE A O 1
ATOM 667 N N . SER A 1 81 ? 0.803 5.243 -7.097 1.00 95.88 81 SER A N 1
ATOM 668 C CA . SER A 1 81 ? 1.461 6.186 -8.006 1.00 95.88 81 SER A CA 1
ATOM 669 C C . SER A 1 81 ? 2.945 5.858 -8.146 1.00 95.88 81 SER A C 1
ATOM 671 O O . SER A 1 81 ? 3.422 5.680 -9.262 1.00 95.88 81 SER A O 1
ATOM 673 N N . THR A 1 82 ? 3.652 5.672 -7.028 1.00 93.75 82 THR A N 1
ATOM 674 C CA . THR A 1 82 ? 5.081 5.331 -7.036 1.00 93.75 82 THR A CA 1
ATOM 675 C C . THR A 1 82 ? 5.357 4.028 -7.787 1.00 93.75 8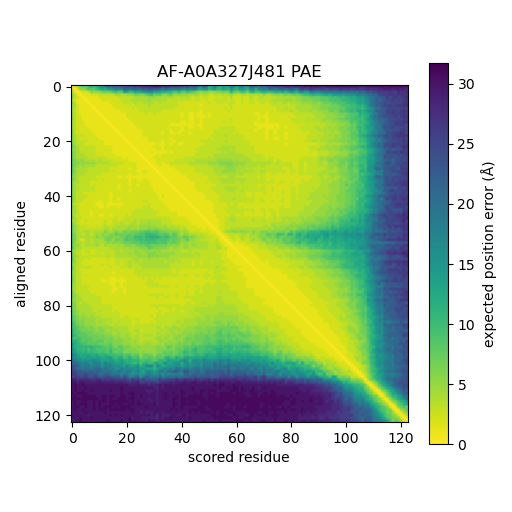2 THR A C 1
ATOM 677 O O . THR A 1 82 ? 6.264 3.968 -8.614 1.00 93.75 82 THR A O 1
ATOM 680 N N . VAL A 1 83 ? 4.562 2.979 -7.557 1.00 94.00 83 VAL A N 1
ATOM 681 C CA . VAL A 1 83 ? 4.726 1.696 -8.263 1.00 94.00 83 VAL A CA 1
ATOM 682 C C . VAL A 1 83 ? 4.447 1.838 -9.760 1.00 94.00 83 VAL A C 1
ATOM 684 O O . VAL A 1 83 ? 5.120 1.203 -10.575 1.00 94.00 83 VAL A O 1
ATOM 687 N N . LYS A 1 84 ? 3.474 2.668 -10.147 1.00 95.12 84 LYS A N 1
ATOM 688 C CA . LYS A 1 84 ? 3.164 2.929 -11.555 1.00 95.12 84 LYS A CA 1
ATOM 689 C C . LYS A 1 84 ? 4.328 3.625 -12.261 1.00 95.12 84 LYS A C 1
ATOM 691 O O . LYS A 1 84 ? 4.726 3.172 -13.331 1.00 95.12 84 LYS 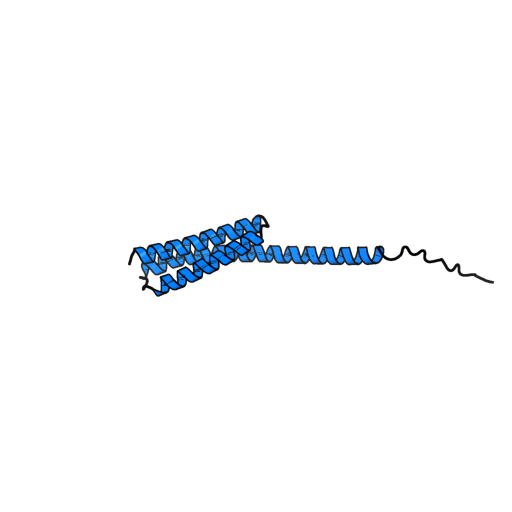A O 1
ATOM 696 N N . ASP A 1 85 ? 4.909 4.640 -11.633 1.00 94.81 85 ASP A N 1
ATOM 697 C CA . ASP A 1 85 ? 6.062 5.356 -12.183 1.00 94.81 85 ASP A CA 1
ATOM 698 C C . ASP A 1 85 ? 7.271 4.415 -12.340 1.00 94.81 85 ASP A C 1
ATOM 700 O O . ASP A 1 85 ? 7.911 4.378 -13.393 1.00 94.81 85 ASP A O 1
ATOM 704 N N . LEU A 1 86 ? 7.531 3.564 -11.337 1.00 93.62 86 LEU A N 1
ATOM 705 C CA . LEU A 1 86 ? 8.589 2.544 -11.392 1.00 93.62 86 LEU A CA 1
ATOM 706 C C . LEU A 1 86 ? 8.361 1.508 -12.499 1.00 93.62 86 LEU A C 1
ATOM 708 O O . LEU A 1 86 ? 9.309 1.077 -13.164 1.00 93.62 86 LEU A O 1
ATOM 712 N N . LYS A 1 87 ? 7.110 1.094 -12.715 1.00 94.06 87 LYS A N 1
ATOM 713 C CA . LYS A 1 87 ? 6.743 0.177 -13.800 1.00 94.06 87 LYS A CA 1
ATOM 714 C C . LYS A 1 87 ? 7.056 0.796 -15.161 1.00 94.06 87 LYS A C 1
ATOM 716 O O . LYS A 1 87 ? 7.611 0.108 -16.022 1.00 94.06 87 LYS A O 1
ATOM 721 N N . ASP A 1 88 ? 6.702 2.062 -15.355 1.00 94.75 88 ASP A N 1
ATOM 722 C CA . ASP A 1 88 ? 6.908 2.761 -16.622 1.00 94.75 88 ASP A CA 1
ATOM 723 C C . ASP A 1 88 ? 8.410 2.963 -16.902 1.00 94.75 88 ASP A C 1
ATOM 725 O O . ASP A 1 88 ? 8.879 2.651 -18.002 1.00 94.75 88 ASP A O 1
ATOM 729 N N . ASP A 1 89 ? 9.197 3.350 -15.892 1.00 94.25 89 ASP A N 1
ATOM 730 C CA . ASP A 1 89 ? 10.664 3.429 -15.988 1.00 94.25 89 ASP A CA 1
ATOM 731 C C . ASP A 1 89 ? 11.302 2.063 -16.310 1.00 94.25 89 ASP A C 1
ATOM 733 O O . ASP A 1 89 ? 12.119 1.929 -17.229 1.00 94.25 89 ASP A O 1
ATOM 737 N N . THR A 1 90 ? 10.863 1.002 -15.629 1.00 92.62 90 THR A N 1
ATOM 738 C CA . THR A 1 90 ? 11.338 -0.367 -15.884 1.00 92.62 90 THR A CA 1
ATOM 739 C C . THR A 1 90 ? 11.012 -0.821 -17.309 1.00 92.62 90 THR A C 1
ATOM 741 O O . THR A 1 90 ? 11.845 -1.445 -17.975 1.00 92.62 90 THR A O 1
ATOM 744 N N . ALA A 1 91 ? 9.827 -0.485 -17.826 1.00 93.38 91 ALA A N 1
ATOM 745 C CA . ALA A 1 91 ? 9.434 -0.811 -19.193 1.00 93.38 91 ALA A CA 1
ATOM 746 C C . ALA A 1 91 ? 10.320 -0.100 -20.232 1.00 93.38 91 ALA A C 1
ATOM 748 O O . ALA A 1 91 ? 10.718 -0.714 -21.232 1.00 93.38 91 ALA A O 1
ATOM 749 N N . LEU A 1 92 ? 10.680 1.165 -19.986 1.00 94.31 92 LEU A N 1
ATOM 750 C CA . LEU A 1 92 ? 11.607 1.920 -20.832 1.00 94.31 92 LEU A CA 1
ATOM 751 C C . LEU A 1 92 ? 13.012 1.309 -20.816 1.00 94.31 92 LEU A C 1
ATOM 753 O O . LEU A 1 92 ? 13.575 1.044 -21.885 1.00 94.31 92 LEU A O 1
ATOM 757 N N . LYS A 1 93 ? 13.546 1.003 -19.627 1.00 93.00 93 LYS A N 1
ATOM 758 C CA . LYS A 1 93 ? 14.844 0.326 -19.459 1.00 93.00 93 LYS A CA 1
ATOM 759 C C . LYS A 1 93 ? 14.872 -1.018 -20.186 1.00 93.00 93 LYS A C 1
ATOM 761 O O . LYS A 1 93 ? 15.809 -1.303 -20.933 1.00 93.00 93 LYS A O 1
ATOM 766 N N . LEU A 1 94 ? 13.812 -1.817 -20.060 1.00 92.50 94 LEU A N 1
ATOM 767 C CA . LEU A 1 94 ? 13.689 -3.099 -20.755 1.00 92.50 94 LEU A CA 1
ATOM 768 C C . LEU A 1 94 ? 13.666 -2.930 -22.281 1.00 92.50 94 LEU A C 1
ATOM 770 O O . LEU A 1 94 ? 14.310 -3.698 -22.999 1.00 92.50 94 LEU A O 1
ATOM 774 N N . LYS A 1 95 ? 12.947 -1.927 -22.800 1.00 93.44 95 LYS A N 1
ATOM 775 C CA . LYS A 1 95 ? 12.911 -1.625 -24.240 1.00 93.44 95 LYS A CA 1
ATOM 776 C C . LYS A 1 95 ? 14.296 -1.233 -24.761 1.00 93.44 95 LYS A C 1
ATOM 778 O O . LYS A 1 95 ? 14.707 -1.734 -25.810 1.00 93.44 95 LYS A O 1
ATOM 783 N N . ALA A 1 96 ? 15.024 -0.397 -24.021 1.00 92.06 96 ALA A N 1
ATOM 784 C CA . ALA A 1 96 ? 16.387 0.009 -24.360 1.00 92.06 96 ALA A CA 1
ATOM 785 C C . ALA A 1 96 ? 17.361 -1.183 -24.353 1.00 92.06 96 ALA A C 1
ATOM 787 O O . ALA A 1 96 ? 18.112 -1.370 -25.311 1.00 92.06 96 ALA A O 1
ATOM 788 N N . LEU A 1 97 ? 17.293 -2.047 -23.333 1.00 91.75 97 LEU A N 1
ATOM 789 C CA . LEU A 1 97 ? 18.107 -3.265 -23.254 1.00 91.75 97 LEU A CA 1
ATOM 790 C C . LEU A 1 97 ? 17.816 -4.231 -24.407 1.00 91.75 97 LEU A C 1
ATOM 792 O O . LEU A 1 97 ? 18.748 -4.757 -25.011 1.00 91.75 97 LEU A O 1
ATOM 796 N N . LYS A 1 98 ? 16.542 -4.420 -24.774 1.00 90.44 98 LYS A N 1
ATOM 797 C CA . LYS A 1 98 ? 16.161 -5.242 -25.934 1.00 90.44 98 LYS A CA 1
ATOM 798 C C . LYS A 1 98 ? 16.707 -4.674 -27.244 1.00 90.44 98 LYS A C 1
ATOM 800 O O . LYS A 1 98 ? 17.168 -5.440 -28.085 1.00 90.44 98 LYS A O 1
ATOM 805 N N . ALA A 1 99 ? 16.672 -3.355 -27.431 1.00 88.50 99 ALA A N 1
ATOM 806 C CA . ALA A 1 99 ? 17.264 -2.715 -28.606 1.00 88.50 99 ALA A CA 1
ATOM 807 C C . ALA A 1 99 ? 18.790 -2.905 -28.644 1.00 88.50 99 ALA A C 1
ATOM 809 O O . ALA A 1 99 ? 19.325 -3.305 -29.677 1.00 88.50 99 ALA A O 1
ATOM 810 N N . LYS A 1 100 ? 19.473 -2.712 -27.507 1.00 87.44 100 LYS A N 1
ATOM 811 C CA . LYS A 1 100 ? 20.920 -2.936 -27.380 1.00 87.44 100 LYS A CA 1
ATOM 812 C C . LYS A 1 100 ? 21.297 -4.391 -27.664 1.00 87.44 100 LYS A C 1
ATOM 814 O O . LYS A 1 100 ? 22.182 -4.628 -28.471 1.00 87.44 100 LYS A O 1
ATOM 819 N N . SER A 1 101 ? 20.587 -5.357 -27.081 1.00 83.56 101 SER A N 1
ATOM 820 C CA . SER A 1 101 ? 20.815 -6.788 -27.327 1.00 83.56 101 SER A CA 1
ATOM 821 C C . SER A 1 101 ? 20.587 -7.170 -28.793 1.00 83.56 101 SER A C 1
ATOM 823 O O . SER A 1 101 ? 21.384 -7.919 -29.346 1.00 83.56 101 SER A O 1
ATOM 825 N N . LYS A 1 102 ? 19.566 -6.613 -29.464 1.00 83.06 102 LYS A N 1
ATOM 826 C CA . LYS A 1 102 ? 19.364 -6.819 -30.910 1.00 83.06 102 LYS A CA 1
ATOM 827 C C . LYS A 1 102 ? 20.541 -6.310 -31.741 1.00 83.06 102 LYS A C 1
ATOM 829 O O . LYS A 1 102 ? 20.908 -6.964 -32.707 1.00 83.06 102 LYS A O 1
ATOM 834 N N . ILE A 1 103 ? 21.103 -5.154 -31.388 1.00 76.19 103 ILE A N 1
ATOM 835 C CA . ILE A 1 103 ? 22.303 -4.607 -32.033 1.00 76.19 103 ILE A CA 1
ATOM 836 C C . ILE A 1 103 ? 23.477 -5.546 -31.763 1.00 76.19 103 ILE A C 1
ATOM 838 O O . ILE A 1 103 ? 24.041 -6.079 -32.707 1.00 76.19 103 ILE A O 1
ATOM 842 N N . THR A 1 104 ? 23.788 -5.834 -30.496 1.00 75.31 104 THR A N 1
ATOM 843 C CA . THR A 1 104 ? 24.897 -6.721 -30.127 1.00 75.31 104 THR A CA 1
ATOM 844 C C . THR A 1 104 ? 24.800 -8.062 -30.845 1.00 75.31 104 THR A C 1
ATOM 846 O O . THR A 1 104 ? 25.752 -8.429 -31.513 1.00 75.31 104 THR A O 1
ATOM 849 N N . ASN A 1 105 ? 23.650 -8.737 -30.843 1.00 72.06 105 ASN A N 1
ATOM 850 C CA . ASN A 1 105 ? 23.489 -10.023 -31.529 1.00 72.06 105 ASN A CA 1
ATOM 851 C C . ASN A 1 105 ? 23.673 -9.925 -33.054 1.00 72.06 105 ASN A C 1
ATOM 853 O O . ASN A 1 105 ? 24.196 -10.858 -33.646 1.00 72.06 105 ASN A O 1
ATOM 857 N N . LYS A 1 106 ? 23.293 -8.806 -33.689 1.00 68.12 106 LYS A N 1
ATOM 858 C CA . LYS A 1 106 ? 23.540 -8.568 -35.124 1.00 68.12 106 LYS A CA 1
ATOM 859 C C . LYS A 1 106 ? 25.012 -8.320 -35.463 1.00 68.12 106 LYS A C 1
ATOM 861 O O . LYS A 1 106 ? 25.400 -8.559 -36.593 1.00 68.12 106 LYS A O 1
ATOM 866 N N . TYR A 1 107 ? 25.801 -7.825 -34.512 1.00 61.12 107 TYR A N 1
ATOM 867 C CA . TYR A 1 107 ? 27.235 -7.559 -34.689 1.00 61.12 107 TYR A CA 1
ATOM 868 C C . TYR A 1 107 ? 28.134 -8.618 -34.025 1.00 61.12 107 TYR A C 1
ATOM 870 O O . TYR A 1 107 ? 29.348 -8.553 -34.163 1.00 61.12 107 TYR A O 1
ATOM 878 N N . SER A 1 108 ? 27.553 -9.586 -33.303 1.00 60.62 108 SER A N 1
ATOM 879 C CA . SER A 1 108 ? 28.268 -10.707 -32.663 1.00 60.62 108 SER A CA 1
ATOM 880 C C . SER A 1 108 ? 28.246 -11.986 -33.509 1.00 60.62 108 SER A C 1
ATOM 882 O O . SER A 1 108 ? 28.790 -12.998 -33.082 1.00 60.62 108 SER A O 1
ATOM 884 N N . GLY A 1 109 ? 27.600 -11.953 -34.678 1.00 56.34 109 GLY A N 1
ATOM 885 C CA . GLY A 1 109 ? 27.569 -13.037 -35.656 1.00 56.34 109 GLY A CA 1
ATOM 886 C C . GLY A 1 109 ? 28.014 -12.521 -37.018 1.00 56.34 109 GLY A C 1
ATOM 887 O O . GLY A 1 109 ? 27.180 -12.043 -37.775 1.00 56.34 109 GLY A O 1
ATOM 888 N N . ASP A 1 110 ? 29.333 -12.493 -37.220 1.00 49.66 110 ASP A N 1
ATOM 889 C CA . ASP A 1 110 ? 30.042 -12.946 -38.430 1.00 49.66 110 ASP A CA 1
ATOM 890 C C . ASP A 1 110 ? 31.535 -12.603 -38.280 1.00 49.66 110 ASP A C 1
ATOM 892 O O . ASP A 1 110 ? 32.068 -11.642 -38.831 1.00 49.66 110 ASP A O 1
ATOM 896 N N . THR A 1 111 ? 32.219 -13.417 -37.477 1.00 50.66 111 THR A N 1
ATOM 897 C CA . THR A 1 111 ? 33.637 -13.733 -37.696 1.00 50.66 111 THR A CA 1
ATOM 898 C C . THR A 1 111 ? 33.750 -15.226 -37.992 1.00 50.66 111 THR A C 1
ATOM 900 O O . THR A 1 111 ? 34.500 -15.943 -37.338 1.00 50.66 111 THR A O 1
ATOM 903 N N . GLU A 1 112 ? 32.976 -15.717 -38.954 1.00 53.50 112 GLU A N 1
ATOM 904 C CA . GLU A 1 112 ? 33.593 -16.608 -39.931 1.00 53.50 112 GLU A CA 1
ATOM 905 C C . GLU A 1 112 ? 34.177 -15.686 -41.006 1.00 53.50 112 GLU A C 1
ATOM 907 O O . GLU A 1 112 ? 33.507 -14.723 -41.396 1.00 53.50 112 GLU A O 1
ATOM 912 N N . PRO A 1 113 ? 35.437 -15.878 -41.434 1.00 49.31 113 PRO A N 1
ATOM 913 C CA . PRO A 1 113 ? 35.955 -15.118 -42.554 1.00 49.31 113 PRO A CA 1
ATOM 914 C C . PRO A 1 113 ? 35.053 -15.435 -43.744 1.00 49.31 113 PRO A C 1
ATOM 916 O O . PRO A 1 113 ? 35.053 -16.558 -44.239 1.00 49.31 113 PRO A O 1
ATOM 919 N N . GLN A 1 114 ? 34.259 -14.460 -44.192 1.00 53.47 114 GLN A N 1
ATOM 920 C CA . GLN A 1 114 ? 33.725 -14.506 -45.543 1.00 53.47 114 GLN A CA 1
ATOM 921 C C . GLN A 1 114 ? 34.950 -14.555 -46.452 1.00 53.47 114 GLN A C 1
ATOM 923 O O . GLN A 1 114 ? 35.625 -13.542 -46.641 1.00 53.47 114 GLN A O 1
ATOM 928 N N . GLU A 1 115 ? 35.294 -15.750 -46.933 1.00 46.34 115 GLU A N 1
ATOM 929 C CA . GLU A 1 115 ? 36.239 -15.909 -48.024 1.00 46.34 115 GLU A CA 1
ATOM 930 C C . GLU A 1 115 ? 35.713 -15.039 -49.161 1.00 46.34 115 GLU A C 1
ATOM 932 O O . GLU A 1 115 ? 34.665 -15.302 -49.755 1.00 46.34 115 GLU A O 1
ATOM 937 N N . GLY A 1 116 ? 36.396 -13.917 -49.379 1.00 41.44 116 GLY A N 1
ATOM 938 C CA . GLY A 1 116 ? 36.087 -13.011 -50.462 1.00 41.44 116 GLY A CA 1
ATOM 939 C C . GLY A 1 116 ? 36.183 -13.789 -51.762 1.00 41.44 116 GLY A C 1
ATOM 940 O O . GLY A 1 116 ? 37.273 -14.173 -52.179 1.00 41.44 116 GLY A O 1
ATOM 941 N N . SER A 1 117 ? 35.045 -14.002 -52.417 1.00 52.50 117 SER A N 1
ATOM 942 C CA . SER A 1 117 ? 35.051 -14.317 -53.836 1.00 52.50 117 SER A CA 1
ATOM 943 C C . SER A 1 117 ? 35.513 -13.045 -54.542 1.00 52.50 117 SER A C 1
ATOM 945 O O . SER A 1 117 ? 34.742 -12.105 -54.741 1.00 52.50 117 SER A O 1
ATOM 947 N N . ILE A 1 118 ? 36.817 -12.968 -54.811 1.00 56.47 118 ILE A N 1
ATOM 948 C CA . ILE A 1 118 ? 37.371 -11.981 -55.730 1.00 56.47 118 ILE A CA 1
ATOM 949 C C . ILE A 1 118 ? 36.680 -12.256 -57.066 1.00 56.47 118 ILE A C 1
ATOM 951 O O . ILE A 1 118 ? 36.843 -13.325 -57.646 1.00 56.47 118 ILE A O 1
ATOM 955 N N . LEU A 1 119 ? 35.838 -11.319 -57.500 1.00 52.22 119 LEU A N 1
ATOM 956 C CA . LEU A 1 119 ? 35.265 -11.314 -58.838 1.00 52.22 119 LEU A CA 1
ATOM 957 C C . LEU A 1 119 ? 36.422 -11.246 -59.840 1.00 52.22 119 LEU A C 1
ATOM 959 O O . LEU A 1 119 ? 37.048 -10.194 -59.975 1.00 52.22 119 LEU A O 1
ATOM 963 N N . ASP A 1 120 ? 36.691 -12.351 -60.533 1.00 49.09 120 ASP A N 1
ATOM 964 C CA . ASP A 1 120 ? 37.522 -12.346 -61.734 1.00 49.09 120 ASP A CA 1
ATOM 965 C C . ASP A 1 120 ? 36.799 -11.524 -62.811 1.00 49.09 120 ASP A C 1
ATOM 967 O O . ASP A 1 120 ? 35.839 -11.971 -63.442 1.00 49.09 120 ASP A O 1
ATOM 971 N N . PHE A 1 121 ? 37.244 -10.282 -62.993 1.00 44.53 121 PHE A N 1
ATOM 972 C CA . PHE A 1 121 ? 36.965 -9.505 -64.193 1.00 44.53 121 PHE A CA 1
ATOM 973 C C . PHE A 1 121 ? 37.855 -10.042 -65.318 1.00 44.53 121 PHE A C 1
ATOM 975 O O . PHE A 1 121 ? 39.063 -9.816 -65.305 1.00 44.53 121 PHE A O 1
ATOM 982 N N . ASN A 1 122 ? 37.256 -10.724 -66.294 1.00 45.94 122 ASN A N 1
ATOM 983 C CA . ASN A 1 122 ? 37.870 -10.933 -67.604 1.00 45.94 122 ASN A CA 1
ATOM 984 C C . ASN A 1 122 ? 37.295 -9.896 -68.583 1.00 45.94 122 ASN A C 1
ATOM 986 O O . ASN A 1 122 ? 36.078 -9.859 -68.778 1.00 45.94 122 ASN A O 1
ATOM 990 N N . GLU A 1 123 ? 38.171 -9.083 -69.181 1.00 39.88 123 GLU A N 1
ATOM 991 C CA . GLU A 1 123 ? 37.956 -8.430 -70.486 1.00 39.88 123 GLU A CA 1
ATOM 992 C C . GLU A 1 123 ? 38.516 -9.319 -71.603 1.00 39.88 123 GLU A C 1
ATOM 994 O O . GLU A 1 123 ? 39.612 -9.896 -71.402 1.00 39.88 123 GLU A O 1
#